Protein AF-W4L3X6-F1 (afdb_monomer_lite)

Organism: Entotheonella factor (NCBI:txid1429438)

pLDDT: mean 84.32, std 13.74, range [51.72, 97.5]

Foldseek 3Di:
DDPVVVVVVVVVVVVVVVVVVVVVVVVPDPPDDPPDDVPRAAEAEADDADDPVVCVVVVVDDPPFDWDWDDDDPWIDTHTPVRQVRRQWYWHATPNRIDIDGD

Sequence (103 aa):
MNPQRLWGASVLTLLTILLLSLTATVMAQPIGYQAVPRDAFPVFDDPDMLTAEVAEREGVIYPRDVVIGVRHGQAAKAYPITIMGVHELGNDTLGGIPIAVSW

Structure (mmCIF, N/CA/C/O backbone):
data_AF-W4L3X6-F1
#
_entry.id   AF-W4L3X6-F1
#
loop_
_atom_site.group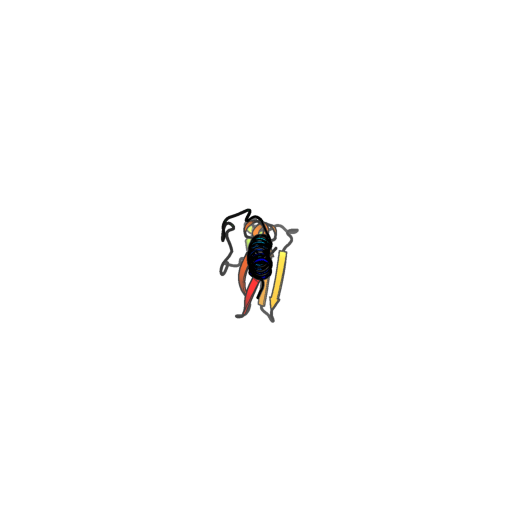_PDB
_atom_site.id
_atom_site.type_symbol
_atom_site.label_atom_id
_atom_site.label_alt_id
_atom_site.label_comp_id
_atom_site.label_asym_id
_atom_site.label_entity_id
_atom_site.label_seq_id
_atom_site.pdbx_PDB_ins_code
_atom_site.Cartn_x
_atom_site.Cartn_y
_atom_site.Cartn_z
_atom_site.occupancy
_atom_site.B_iso_or_equiv
_atom_site.auth_seq_id
_atom_site.auth_comp_id
_atom_site.auth_asym_id
_atom_site.auth_atom_id
_atom_site.pdbx_PDB_model_num
ATOM 1 N N . MET A 1 1 ? -29.509 24.378 -68.464 1.00 51.72 1 MET A N 1
ATOM 2 C CA . MET A 1 1 ? -28.934 23.893 -67.187 1.00 51.72 1 MET A CA 1
ATOM 3 C C . MET A 1 1 ? -27.435 23.697 -67.415 1.00 51.72 1 MET A C 1
ATOM 5 O O . MET A 1 1 ? -27.099 22.944 -68.313 1.00 51.72 1 MET A O 1
ATOM 9 N N . ASN A 1 2 ? -26.550 24.462 -66.760 1.00 54.19 2 ASN A N 1
ATOM 10 C CA . ASN A 1 2 ? -25.119 24.510 -67.118 1.00 54.19 2 ASN A CA 1
ATOM 11 C C . ASN A 1 2 ? -24.328 23.357 -66.450 1.00 54.19 2 ASN A C 1
ATOM 13 O O . ASN A 1 2 ? -24.185 23.386 -65.224 1.00 54.19 2 ASN A O 1
ATOM 17 N N . PRO A 1 3 ? -23.796 22.377 -67.208 1.00 56.69 3 PRO A N 1
ATOM 18 C CA . PRO A 1 3 ? -23.068 21.228 -66.658 1.00 56.69 3 PRO A CA 1
ATOM 19 C C . PRO A 1 3 ? -21.753 21.612 -65.956 1.00 56.69 3 PRO A C 1
ATOM 21 O O . PRO A 1 3 ? -21.307 20.889 -65.070 1.00 56.69 3 PRO A O 1
ATOM 24 N N . GLN A 1 4 ? -21.181 22.783 -66.259 1.00 57.69 4 GLN A N 1
ATOM 25 C CA . GLN A 1 4 ? -19.953 23.292 -65.628 1.00 57.69 4 GLN A CA 1
ATOM 26 C C . GLN A 1 4 ? -20.144 23.641 -64.135 1.00 57.69 4 GLN A C 1
ATOM 28 O O . GLN A 1 4 ? -19.193 23.591 -63.360 1.00 57.69 4 GLN A O 1
ATOM 33 N N . ARG A 1 5 ? -21.379 23.945 -63.690 1.00 54.16 5 ARG A N 1
ATOM 34 C CA . ARG A 1 5 ? -21.679 24.251 -62.271 1.00 54.16 5 ARG A CA 1
ATOM 35 C C . ARG A 1 5 ? -21.669 23.020 -61.362 1.00 54.16 5 ARG A C 1
ATOM 37 O O . ARG A 1 5 ? -21.423 23.164 -60.170 1.00 54.16 5 ARG A O 1
ATOM 44 N N . LEU A 1 6 ? -21.954 21.833 -61.901 1.00 54.38 6 LEU A N 1
ATOM 45 C CA . LEU A 1 6 ? -22.044 20.595 -61.116 1.00 54.38 6 LEU A CA 1
ATOM 46 C C . LEU A 1 6 ? -20.657 20.029 -60.781 1.00 54.38 6 LEU A C 1
ATOM 48 O O . LEU A 1 6 ? -20.456 19.524 -59.683 1.00 54.38 6 LEU A O 1
ATOM 52 N N . TRP A 1 7 ? -19.680 20.208 -61.675 1.00 56.84 7 TRP A N 1
ATOM 53 C CA . TRP A 1 7 ? -18.299 19.758 -61.467 1.00 56.84 7 TRP A CA 1
ATOM 54 C C . TRP A 1 7 ? -17.609 20.498 -60.317 1.00 56.84 7 TRP A C 1
ATOM 56 O O . TRP A 1 7 ? -16.973 19.868 -59.476 1.00 56.84 7 TRP A O 1
ATOM 66 N N . GLY A 1 8 ? -17.797 21.819 -60.222 1.00 65.56 8 GLY A N 1
ATOM 67 C CA . GLY A 1 8 ? -17.247 22.611 -59.117 1.00 65.56 8 GLY A CA 1
ATOM 68 C C . GLY A 1 8 ? -17.814 22.207 -57.753 1.00 65.56 8 GLY A C 1
ATOM 69 O O . GLY A 1 8 ? -17.064 22.117 -56.787 1.00 65.56 8 GLY A O 1
ATOM 70 N N . ALA A 1 9 ? -19.114 21.900 -57.682 1.00 67.75 9 ALA A N 1
ATOM 71 C CA . ALA A 1 9 ? -19.762 21.468 -56.444 1.00 67.75 9 ALA A CA 1
ATOM 72 C C . ALA A 1 9 ? -19.273 20.082 -55.987 1.00 67.75 9 ALA A C 1
ATOM 74 O O . ALA A 1 9 ? -18.934 19.915 -54.819 1.00 67.75 9 ALA A O 1
ATOM 75 N N . SER A 1 10 ? -19.164 19.112 -56.902 1.00 69.88 10 SER A N 1
ATOM 76 C CA . SER A 1 10 ? -18.690 17.759 -56.578 1.00 69.88 10 SER A CA 1
ATOM 77 C C . SER A 1 10 ? -17.223 17.723 -56.140 1.00 69.88 10 SER A C 1
ATOM 79 O O . SER A 1 10 ? -16.887 16.998 -55.204 1.00 69.88 10 SER A O 1
ATOM 81 N N . VAL A 1 11 ? -16.357 18.531 -56.763 1.00 75.06 11 VAL A N 1
ATOM 82 C CA . VAL A 1 11 ? -14.946 18.657 -56.357 1.00 75.06 11 VAL A CA 1
ATOM 83 C C . VAL A 1 11 ? -14.833 19.296 -54.973 1.00 75.06 11 VAL A C 1
ATOM 85 O O . VAL A 1 11 ? -14.063 18.812 -54.146 1.00 75.06 11 VAL A O 1
ATOM 88 N N . LEU A 1 12 ? -15.635 20.327 -54.685 1.00 75.00 12 LEU A N 1
ATOM 89 C CA . LEU A 1 12 ? -15.634 20.981 -53.376 1.00 75.00 12 LEU A CA 1
ATOM 90 C C . LEU A 1 12 ? -16.083 20.018 -52.270 1.00 75.00 12 LEU A C 1
ATOM 92 O O . LEU A 1 12 ? -15.423 19.929 -51.241 1.00 75.00 12 LEU A O 1
ATOM 96 N N . THR A 1 13 ? -17.151 19.245 -52.499 1.00 76.69 13 THR A N 1
ATOM 97 C CA . THR A 1 13 ? -17.645 18.256 -51.528 1.00 76.69 13 THR A CA 1
ATOM 98 C C . THR A 1 13 ? -16.623 17.151 -51.259 1.00 76.69 13 THR A C 1
ATOM 100 O O . THR A 1 13 ? -16.393 16.813 -50.100 1.00 76.69 13 THR A O 1
ATOM 103 N N . LEU A 1 14 ? -15.965 16.619 -52.295 1.00 79.69 14 LEU A N 1
ATOM 104 C CA . LEU A 1 14 ? -14.893 15.627 -52.135 1.00 79.69 14 LEU A CA 1
ATOM 105 C C . LEU A 1 14 ? -13.702 16.193 -51.357 1.00 79.69 14 LEU A C 1
ATOM 107 O O . LEU A 1 14 ? -13.175 15.517 -50.477 1.00 79.69 14 LEU A O 1
ATOM 111 N N . LEU A 1 15 ? -13.315 17.441 -51.631 1.00 80.12 15 LEU A N 1
ATOM 112 C CA . LEU A 1 15 ? -12.234 18.113 -50.914 1.00 80.12 15 LEU A CA 1
ATOM 113 C C . LEU A 1 15 ? -12.602 18.340 -49.441 1.00 80.12 15 LEU A C 1
ATOM 115 O O . LEU A 1 15 ? -11.774 18.115 -48.565 1.00 80.12 15 LEU A O 1
ATOM 119 N N . THR A 1 16 ? -13.846 18.731 -49.150 1.00 77.50 16 THR A N 1
ATOM 120 C CA . THR A 1 16 ? -14.332 18.902 -47.774 1.00 77.50 16 THR A CA 1
ATOM 121 C C . THR A 1 16 ? -14.380 17.574 -47.021 1.00 77.50 16 THR A C 1
ATOM 123 O O . THR A 1 16 ? -13.937 17.525 -45.878 1.00 77.50 16 THR A O 1
ATOM 126 N N . ILE A 1 17 ? -14.849 16.489 -47.647 1.00 79.00 17 ILE A N 1
ATOM 127 C CA . ILE A 1 17 ? -14.828 15.146 -47.043 1.00 79.00 17 ILE A CA 1
ATOM 128 C C . ILE A 1 17 ? -13.383 14.706 -46.780 1.00 79.00 17 ILE A C 1
ATOM 130 O O . ILE A 1 17 ? -13.085 14.224 -45.688 1.00 79.00 17 ILE A O 1
ATOM 134 N N . LEU A 1 18 ? -12.471 14.935 -47.730 1.00 77.81 18 LEU A N 1
ATOM 135 C CA . LEU A 1 18 ? -11.054 14.616 -47.573 1.00 77.81 18 LEU A CA 1
ATOM 136 C C . LEU A 1 18 ? -10.420 15.423 -46.427 1.00 77.81 18 LEU A C 1
ATOM 138 O O . LEU A 1 18 ? -9.789 14.833 -45.554 1.00 77.81 18 LEU A O 1
ATOM 142 N N . LEU A 1 19 ? -10.651 16.739 -46.362 1.00 75.38 19 LEU A N 1
ATOM 143 C CA . LEU A 1 19 ? -10.171 17.578 -45.259 1.00 75.38 19 LEU A CA 1
ATOM 144 C C . LEU A 1 19 ? -10.759 17.152 -43.907 1.00 75.38 19 LEU A C 1
ATOM 146 O O . LEU A 1 19 ? -10.023 17.084 -42.925 1.00 75.38 19 LEU A O 1
ATOM 150 N N . LEU A 1 20 ? -12.055 16.835 -43.840 1.00 73.50 20 LEU A N 1
ATOM 151 C CA . LEU A 1 20 ? -12.700 16.375 -42.605 1.00 73.50 20 LEU A CA 1
ATOM 152 C C . LEU A 1 20 ? -12.133 15.028 -42.146 1.00 73.50 20 LEU A C 1
ATOM 154 O O . LEU A 1 20 ? -11.829 14.868 -40.965 1.00 73.50 20 LEU A O 1
ATOM 158 N N . SER A 1 21 ? -11.933 14.088 -43.074 1.00 69.50 21 SER A N 1
ATOM 159 C CA . SER A 1 21 ? -11.335 12.783 -42.772 1.00 69.50 21 SER A CA 1
ATOM 160 C C . SER A 1 21 ? -9.886 12.905 -42.290 1.00 69.50 21 SER A C 1
ATOM 162 O O . SER A 1 21 ? -9.525 12.288 -41.291 1.00 69.50 21 SER A O 1
ATOM 164 N N . LEU A 1 22 ? -9.088 13.786 -42.903 1.00 66.12 22 LEU A N 1
ATOM 165 C CA . LEU A 1 22 ? -7.717 14.063 -42.475 1.00 66.12 22 LEU A CA 1
ATOM 166 C C . LEU A 1 22 ? -7.673 14.723 -41.086 1.00 66.12 22 LEU A C 1
ATOM 168 O O . LEU A 1 22 ? -6.847 14.360 -40.251 1.00 66.12 22 LEU A O 1
ATOM 172 N N . THR A 1 23 ? -8.597 15.648 -40.810 1.00 63.16 23 THR A N 1
ATOM 173 C CA . THR A 1 23 ? -8.692 16.326 -39.505 1.00 63.16 23 THR A CA 1
ATOM 174 C C . THR A 1 23 ? -9.072 15.341 -38.395 1.00 63.16 23 THR A C 1
ATOM 176 O O . THR A 1 23 ? -8.471 15.360 -37.322 1.00 63.16 23 THR A O 1
ATOM 179 N N . ALA A 1 24 ? -10.013 14.426 -38.655 1.00 60.09 24 ALA A N 1
ATOM 180 C CA . ALA A 1 24 ? -10.411 13.395 -37.697 1.00 60.09 24 ALA A CA 1
ATOM 181 C C . ALA A 1 24 ? -9.256 12.440 -37.342 1.00 60.09 24 ALA A C 1
ATOM 183 O O . ALA A 1 24 ? -9.097 12.087 -36.177 1.00 60.09 24 ALA A O 1
ATOM 184 N N . THR A 1 25 ? -8.406 12.068 -38.304 1.00 59.72 25 THR A N 1
ATOM 185 C CA . THR A 1 25 ? -7.233 11.211 -38.052 1.00 59.72 25 THR A CA 1
ATOM 186 C C . THR A 1 25 ? -6.157 11.900 -37.205 1.00 59.72 25 THR A C 1
ATOM 188 O O . THR A 1 25 ? -5.540 11.253 -36.356 1.00 59.72 25 THR A O 1
ATOM 191 N N . VAL A 1 26 ? -5.945 13.208 -37.392 1.00 61.38 26 VAL A N 1
ATOM 192 C CA . VAL A 1 26 ? -4.995 13.998 -36.584 1.00 61.38 26 VAL A CA 1
ATOM 193 C C . VAL A 1 26 ? -5.511 14.196 -35.153 1.00 61.38 26 VAL A C 1
ATOM 195 O O . VAL A 1 26 ? -4.732 14.120 -34.207 1.00 61.38 26 VAL A O 1
ATOM 198 N N . MET A 1 27 ? -6.822 14.373 -34.970 1.00 63.91 27 MET A N 1
ATOM 199 C CA . MET A 1 27 ? -7.444 14.480 -33.642 1.00 63.91 27 MET A CA 1
ATOM 200 C C . MET A 1 27 ? -7.605 13.128 -32.924 1.00 63.91 27 MET A C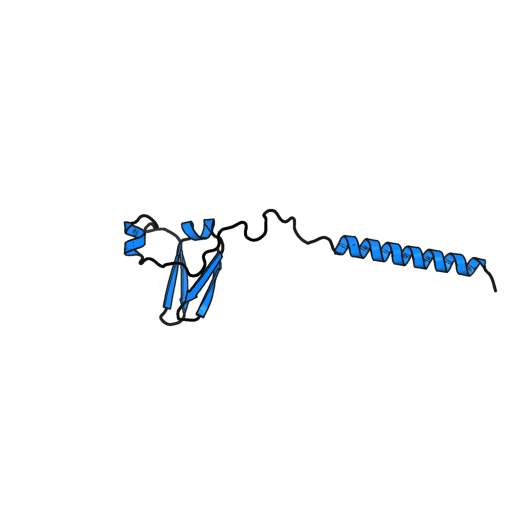 1
ATOM 202 O O . MET A 1 27 ? -7.826 13.105 -31.717 1.00 63.91 27 MET A O 1
ATOM 206 N N . ALA A 1 28 ? -7.490 12.009 -33.646 1.00 64.94 28 ALA A N 1
ATOM 207 C CA . ALA A 1 28 ? -7.552 10.649 -33.104 1.00 64.94 28 ALA A CA 1
ATOM 208 C C . ALA A 1 28 ? -6.178 10.089 -32.695 1.00 64.94 28 ALA A C 1
ATOM 210 O O . ALA A 1 28 ? -6.067 8.900 -32.393 1.00 64.94 28 ALA A O 1
ATOM 211 N N . GLN A 1 29 ? -5.123 10.911 -32.692 1.00 64.56 29 GLN A N 1
ATOM 212 C CA . GLN A 1 29 ? -3.844 10.483 -32.139 1.00 64.56 29 GLN A CA 1
ATOM 213 C C . GLN A 1 29 ? -4.004 10.274 -30.626 1.00 64.56 29 GLN A C 1
ATOM 215 O O . GLN A 1 29 ? -4.491 11.179 -29.943 1.00 64.56 29 GLN A O 1
ATOM 220 N N . PRO A 1 30 ? -3.628 9.102 -30.083 1.00 65.88 30 PRO A N 1
ATOM 221 C CA . PRO A 1 30 ? -3.681 8.885 -28.648 1.00 65.88 30 PRO A CA 1
ATOM 222 C C . PRO A 1 30 ? -2.839 9.955 -27.949 1.00 65.88 30 PRO A C 1
ATOM 224 O O . PRO A 1 30 ? -1.683 10.201 -28.298 1.00 65.88 30 PRO A O 1
ATOM 227 N N . ILE A 1 31 ? -3.450 10.630 -26.978 1.00 65.19 31 ILE A N 1
ATOM 228 C CA . ILE A 1 31 ? -2.768 11.609 -26.137 1.00 65.19 31 ILE A CA 1
ATOM 229 C C . ILE A 1 31 ? -1.809 10.816 -25.241 1.00 65.19 31 ILE A C 1
ATOM 231 O O . ILE A 1 31 ? -2.233 10.215 -24.259 1.00 65.19 31 ILE A O 1
ATOM 235 N N . GLY A 1 32 ? -0.527 10.789 -25.610 1.00 66.06 32 GLY A N 1
ATOM 236 C CA . GLY A 1 32 ? 0.543 10.166 -24.830 1.00 66.06 32 GLY A CA 1
ATOM 237 C C . GLY A 1 32 ? 1.294 9.065 -25.580 1.00 66.06 32 GLY A C 1
ATOM 238 O O . GLY A 1 32 ? 0.709 8.200 -26.226 1.00 66.06 32 GLY A O 1
ATOM 239 N N . TYR A 1 33 ? 2.621 9.090 -25.465 1.00 71.94 33 TYR A N 1
ATOM 240 C CA . TYR A 1 33 ? 3.472 7.955 -25.806 1.00 71.94 33 TYR A CA 1
ATOM 241 C C . TYR A 1 33 ? 3.400 6.942 -24.660 1.00 71.94 33 TYR A C 1
ATOM 243 O O . TYR A 1 33 ? 3.687 7.289 -23.513 1.00 71.94 33 TYR A O 1
ATOM 251 N N . GLN A 1 34 ? 3.013 5.700 -24.950 1.00 72.06 34 GLN A N 1
ATOM 252 C CA . GLN A 1 34 ? 3.029 4.639 -23.950 1.00 72.06 34 GLN A CA 1
ATOM 253 C C . GLN A 1 34 ? 4.486 4.222 -23.691 1.00 72.06 34 GLN A C 1
ATOM 255 O O . GLN A 1 34 ? 5.067 3.452 -24.451 1.00 72.06 34 GLN A O 1
ATOM 260 N N . ALA A 1 35 ? 5.080 4.769 -22.627 1.00 79.00 35 ALA A N 1
ATOM 261 C CA . ALA A 1 35 ? 6.482 4.535 -22.282 1.00 79.00 35 ALA A CA 1
ATOM 262 C C . ALA A 1 35 ? 6.760 3.093 -21.822 1.00 79.00 35 ALA A C 1
ATOM 264 O O . ALA A 1 35 ? 7.857 2.584 -22.042 1.00 79.00 35 ALA A O 1
ATOM 265 N N . VAL A 1 36 ? 5.768 2.436 -21.215 1.00 81.56 36 VAL A N 1
ATOM 266 C CA . VAL A 1 36 ? 5.861 1.073 -20.675 1.00 81.56 36 VAL A CA 1
ATOM 267 C C . VAL A 1 36 ? 4.618 0.248 -21.041 1.00 81.56 36 VAL A C 1
ATOM 269 O O . VAL A 1 36 ? 3.536 0.818 -21.207 1.00 81.56 36 VAL A O 1
ATOM 272 N N . PRO A 1 37 ? 4.725 -1.087 -21.198 1.00 85.19 37 PRO A N 1
ATOM 273 C CA . PRO A 1 37 ? 3.564 -1.960 -21.364 1.00 85.19 37 PRO A CA 1
ATOM 274 C C . PRO A 1 37 ? 2.520 -1.762 -20.258 1.00 85.19 37 PRO A C 1
ATOM 276 O O . PRO A 1 37 ? 2.831 -1.306 -19.159 1.00 85.19 37 PRO A O 1
ATOM 279 N N . ARG A 1 38 ? 1.269 -2.128 -20.544 1.00 77.88 38 ARG A N 1
ATOM 280 C CA . ARG A 1 38 ? 0.251 -2.242 -19.494 1.00 77.88 38 ARG A CA 1
ATOM 281 C C . ARG A 1 38 ? 0.742 -3.263 -18.456 1.00 77.88 38 ARG A C 1
ATOM 283 O O . ARG A 1 38 ? 1.311 -4.276 -18.852 1.00 77.88 38 ARG A O 1
ATOM 290 N N . ASP A 1 39 ? 0.534 -2.970 -17.174 1.00 79.75 39 ASP A N 1
ATOM 291 C CA . ASP A 1 39 ? 0.912 -3.825 -16.036 1.00 79.75 39 ASP A CA 1
ATOM 292 C C . ASP A 1 39 ? 2.427 -4.091 -15.923 1.00 79.75 39 ASP A C 1
ATOM 294 O O . ASP A 1 39 ? 2.864 -5.127 -15.429 1.00 79.75 39 ASP A O 1
ATOM 298 N N . ALA A 1 40 ? 3.252 -3.148 -16.395 1.00 82.38 40 ALA A N 1
ATOM 299 C CA . ALA A 1 40 ? 4.710 -3.255 -16.323 1.00 82.38 40 ALA A CA 1
ATOM 300 C C . ALA A 1 40 ? 5.289 -3.075 -14.906 1.00 82.38 40 ALA A C 1
ATOM 302 O O . ALA A 1 40 ? 6.445 -3.433 -14.685 1.00 82.38 40 ALA A O 1
ATOM 303 N N . PHE A 1 41 ? 4.511 -2.537 -13.963 1.00 81.06 41 PHE A N 1
ATOM 304 C CA . PHE A 1 41 ? 4.908 -2.386 -12.565 1.00 81.06 41 PHE A CA 1
ATOM 305 C C . PHE A 1 41 ? 4.170 -3.409 -11.698 1.00 81.06 41 PHE A C 1
ATOM 307 O O . PHE A 1 41 ? 2.967 -3.607 -11.889 1.00 81.06 41 PHE A O 1
ATOM 314 N N . PRO A 1 42 ? 4.865 -4.077 -10.763 1.00 85.00 42 PRO A N 1
ATOM 315 C CA . PRO A 1 42 ? 4.224 -5.007 -9.850 1.00 85.00 42 PRO A CA 1
ATOM 316 C C . PRO A 1 42 ? 3.305 -4.236 -8.902 1.00 85.00 42 PRO A C 1
ATOM 318 O O . PRO A 1 42 ? 3.759 -3.393 -8.144 1.00 85.00 42 PRO A O 1
ATOM 321 N N . VAL A 1 43 ? 2.014 -4.540 -8.937 1.00 87.81 43 VAL A N 1
ATOM 322 C CA . VAL A 1 43 ? 1.013 -3.973 -8.025 1.00 87.81 43 VAL A CA 1
ATOM 323 C C . VAL A 1 43 ? 0.880 -4.896 -6.815 1.00 87.81 43 VAL A C 1
ATOM 325 O O . VAL A 1 43 ? 0.921 -6.119 -6.968 1.00 87.81 43 VAL A O 1
ATOM 328 N N . PHE A 1 44 ? 0.699 -4.337 -5.617 1.00 87.88 44 PHE A N 1
ATOM 329 C CA . PHE A 1 44 ? 0.287 -5.143 -4.464 1.00 87.88 44 PHE A CA 1
ATOM 330 C C . PHE A 1 44 ? -1.206 -5.442 -4.532 1.00 87.88 44 PHE A C 1
ATOM 332 O O . PHE A 1 44 ? -2.004 -4.534 -4.760 1.00 87.88 44 PHE A O 1
ATOM 339 N N . ASP A 1 45 ? -1.581 -6.691 -4.284 1.00 92.38 45 ASP A N 1
ATOM 340 C CA . ASP A 1 45 ? -2.976 -7.105 -4.166 1.00 92.38 45 ASP A CA 1
ATOM 341 C C . ASP A 1 45 ? -3.150 -7.858 -2.846 1.00 92.38 45 ASP A C 1
ATOM 343 O O . ASP A 1 45 ? -2.502 -8.884 -2.643 1.00 92.38 45 ASP A O 1
ATOM 347 N N . ASP A 1 46 ? -3.950 -7.288 -1.941 1.00 92.62 46 ASP A N 1
ATOM 348 C CA . ASP A 1 46 ? -4.193 -7.762 -0.569 1.00 92.62 46 ASP A CA 1
ATOM 349 C C . ASP A 1 46 ? -2.897 -8.115 0.198 1.00 92.62 46 ASP A C 1
ATOM 351 O O . ASP A 1 46 ? -2.641 -9.281 0.511 1.00 92.62 46 ASP A O 1
ATOM 355 N N . PRO A 1 47 ? -2.015 -7.126 0.459 1.00 90.69 47 PRO A N 1
ATOM 356 C CA . PRO A 1 47 ? -0.707 -7.390 1.045 1.00 90.69 47 PRO A CA 1
ATOM 357 C C . PRO A 1 47 ? -0.792 -7.849 2.507 1.00 90.69 47 PRO A C 1
ATOM 359 O O . PRO A 1 47 ? -1.517 -7.277 3.328 1.00 90.69 47 PRO A O 1
ATOM 362 N N . ASP A 1 48 ? 0.062 -8.811 2.863 1.00 90.75 48 ASP A N 1
ATOM 363 C CA . ASP A 1 48 ? 0.287 -9.201 4.254 1.00 90.75 48 ASP A CA 1
ATOM 364 C C . ASP A 1 48 ? 0.940 -8.053 5.035 1.00 90.75 48 ASP A C 1
ATOM 366 O O . ASP A 1 48 ? 2.050 -7.602 4.739 1.00 90.75 48 ASP A O 1
ATOM 370 N N . MET A 1 49 ? 0.250 -7.583 6.074 1.00 93.31 49 MET A N 1
ATOM 371 C CA . MET A 1 49 ? 0.708 -6.450 6.874 1.00 93.31 49 MET A CA 1
ATOM 372 C C . MET A 1 49 ? 1.540 -6.909 8.072 1.00 93.31 49 MET A C 1
ATOM 374 O O . MET A 1 49 ? 1.091 -7.709 8.895 1.00 93.31 49 MET A O 1
ATOM 378 N N . LEU A 1 50 ? 2.726 -6.320 8.224 1.00 95.62 50 LEU A N 1
ATOM 379 C CA . LEU A 1 50 ? 3.547 -6.446 9.428 1.00 95.62 50 LEU A CA 1
ATOM 380 C C . LEU A 1 50 ? 3.159 -5.385 10.466 1.00 95.62 50 LEU A C 1
ATOM 382 O O . LEU A 1 50 ? 2.716 -4.287 10.121 1.00 95.62 50 LEU A O 1
ATOM 386 N N . THR A 1 51 ? 3.377 -5.681 11.752 1.00 95.94 51 THR A N 1
ATOM 387 C CA . THR A 1 51 ? 3.371 -4.618 12.770 1.00 95.94 51 THR A CA 1
ATOM 388 C C . THR A 1 51 ? 4.616 -3.750 12.616 1.00 95.94 51 THR A C 1
ATOM 390 O O . THR A 1 51 ? 5.635 -4.200 12.086 1.00 95.94 51 THR A O 1
ATOM 393 N N . ALA A 1 52 ? 4.557 -2.514 13.117 1.00 93.69 52 ALA A N 1
ATOM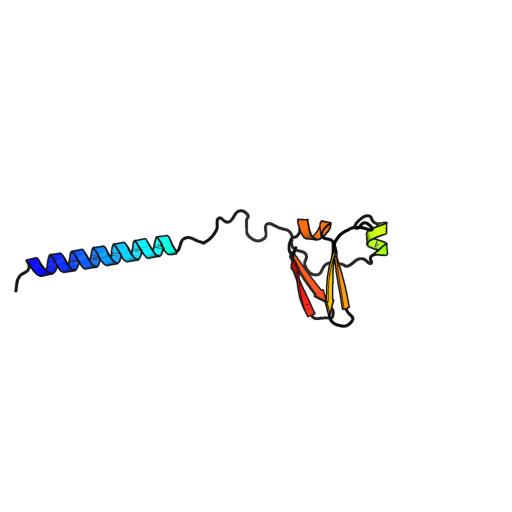 394 C CA . ALA A 1 52 ? 5.695 -1.603 13.068 1.00 93.69 52 ALA A CA 1
ATOM 395 C C . ALA A 1 52 ? 6.93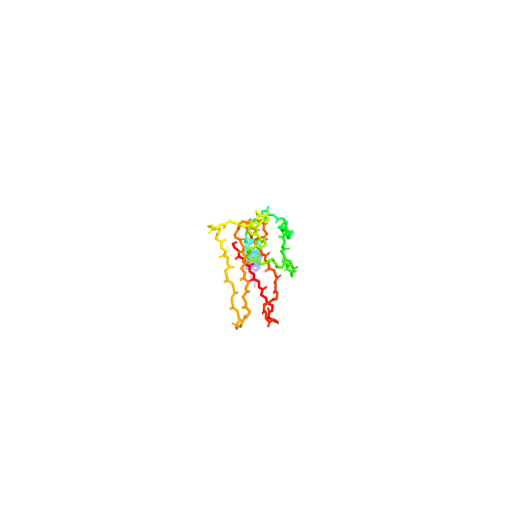5 -2.194 13.763 1.00 93.69 52 ALA A C 1
ATOM 397 O O . ALA A 1 52 ? 8.028 -2.106 13.210 1.00 93.69 52 ALA A O 1
ATOM 398 N N . GLU A 1 53 ? 6.778 -2.870 14.913 1.00 95.88 53 GLU A N 1
ATOM 399 C CA . GLU A 1 53 ? 7.924 -3.476 15.606 1.00 95.88 53 GLU A CA 1
ATOM 400 C C . GLU A 1 53 ? 8.566 -4.615 14.808 1.00 95.88 53 GLU A C 1
ATOM 402 O O . GLU A 1 53 ? 9.787 -4.773 14.823 1.00 95.88 53 GLU A O 1
ATOM 407 N N . VAL A 1 54 ? 7.757 -5.437 14.128 1.00 97.44 54 VAL A N 1
ATOM 408 C CA . VAL A 1 54 ? 8.276 -6.530 13.294 1.00 97.44 54 VAL A CA 1
ATOM 409 C C . VAL A 1 54 ? 9.004 -5.956 12.084 1.00 97.44 54 VAL A C 1
ATOM 411 O O . VAL A 1 54 ? 10.143 -6.342 11.831 1.00 97.44 54 VAL A O 1
ATOM 414 N N . ALA A 1 55 ? 8.384 -4.997 11.394 1.00 95.44 55 ALA A N 1
ATOM 415 C CA . ALA A 1 55 ? 8.961 -4.359 10.218 1.00 95.44 55 ALA A CA 1
ATOM 416 C C . ALA A 1 55 ? 10.283 -3.636 10.538 1.00 95.44 55 ALA A C 1
ATOM 418 O O . ALA A 1 55 ? 11.231 -3.726 9.759 1.00 95.44 55 ALA A O 1
ATOM 419 N N . GLU A 1 56 ? 10.382 -2.964 11.690 1.00 95.56 56 GLU A N 1
ATOM 420 C CA . GLU A 1 56 ? 11.624 -2.318 12.133 1.00 95.56 56 GLU A CA 1
ATOM 421 C C . G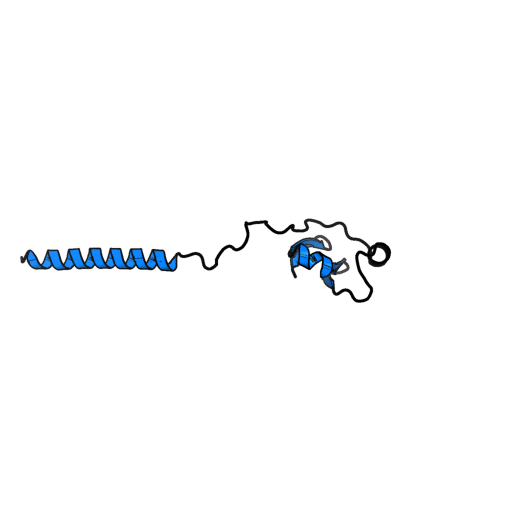LU A 1 56 ? 12.705 -3.353 12.478 1.00 95.56 56 GLU A C 1
ATOM 423 O O . GLU A 1 56 ? 13.849 -3.237 12.035 1.00 95.56 56 GLU A O 1
ATOM 428 N N . ARG A 1 57 ? 12.350 -4.413 13.217 1.00 97.19 57 ARG A N 1
ATOM 429 C CA . ARG A 1 57 ? 13.289 -5.486 13.584 1.00 97.19 57 ARG A CA 1
ATOM 430 C C . ARG A 1 57 ? 13.850 -6.216 12.364 1.00 97.19 57 ARG A C 1
ATOM 432 O O . ARG A 1 57 ? 15.012 -6.617 12.381 1.00 97.19 57 ARG A O 1
ATOM 439 N N . GLU A 1 58 ? 13.030 -6.415 11.338 1.00 95.56 58 GLU A N 1
ATOM 440 C CA . GLU A 1 58 ? 13.421 -7.070 10.085 1.00 95.56 58 GLU A CA 1
ATOM 441 C C . GLU A 1 58 ? 14.131 -6.119 9.110 1.00 95.56 58 GLU A C 1
ATOM 443 O O . GLU A 1 58 ? 14.612 -6.557 8.067 1.00 95.56 58 GLU A O 1
ATOM 448 N N . GLY A 1 59 ? 14.253 -4.831 9.454 1.00 94.25 59 GLY A N 1
ATOM 449 C CA . GLY A 1 59 ? 14.918 -3.831 8.619 1.00 94.25 59 GLY A CA 1
ATOM 450 C C . GLY A 1 59 ? 14.138 -3.476 7.353 1.00 94.25 59 GLY A C 1
ATOM 451 O O . GLY A 1 59 ? 14.735 -3.010 6.386 1.00 94.25 59 GLY A O 1
ATOM 452 N N . VAL A 1 60 ? 12.822 -3.710 7.351 1.00 91.62 60 VAL A N 1
ATOM 453 C CA . VAL A 1 60 ? 11.902 -3.335 6.266 1.00 91.62 60 VAL A CA 1
ATOM 454 C C . VAL A 1 60 ? 11.582 -1.840 6.322 1.00 91.62 60 VAL A C 1
ATOM 456 O O . VAL A 1 60 ? 11.402 -1.208 5.283 1.00 91.62 60 VAL A O 1
ATOM 459 N N . ILE A 1 61 ? 11.526 -1.281 7.535 1.00 94.38 61 ILE A N 1
ATOM 460 C CA . ILE A 1 61 ? 11.349 0.152 7.788 1.00 94.38 61 ILE A CA 1
ATOM 461 C C . ILE A 1 61 ? 12.379 0.669 8.795 1.00 94.38 61 ILE A C 1
ATOM 463 O O . ILE A 1 61 ? 12.905 -0.090 9.612 1.00 94.38 61 ILE A O 1
ATOM 467 N N . TYR A 1 62 ? 12.601 1.981 8.787 1.00 94.44 62 TYR A N 1
ATOM 468 C CA . TYR A 1 62 ? 13.464 2.690 9.733 1.00 94.44 62 TYR A CA 1
ATOM 469 C C . TYR A 1 62 ? 12.708 3.802 10.483 1.00 94.44 62 TYR A C 1
ATOM 471 O O . TYR A 1 62 ? 11.707 4.313 9.977 1.00 94.44 62 TYR A O 1
ATOM 479 N N . PRO A 1 63 ? 13.204 4.279 11.647 1.00 91.88 63 PRO A N 1
ATOM 480 C CA . PRO A 1 63 ? 12.511 5.271 12.485 1.00 91.88 63 PRO A CA 1
ATOM 481 C C . PRO A 1 63 ? 12.109 6.598 11.818 1.00 91.88 63 PRO A C 1
ATOM 483 O O . PRO A 1 63 ? 11.365 7.379 12.408 1.00 91.88 63 PRO A O 1
ATOM 486 N N . ARG A 1 64 ? 12.647 6.915 10.635 1.00 92.94 64 ARG A N 1
ATOM 487 C CA . ARG A 1 64 ? 12.363 8.154 9.890 1.00 92.94 64 ARG A CA 1
ATOM 488 C C . ARG A 1 64 ? 11.765 7.902 8.509 1.00 92.94 64 ARG A C 1
ATOM 490 O O . ARG A 1 64 ? 11.689 8.843 7.718 1.00 92.94 64 ARG A O 1
ATOM 497 N N . ASP A 1 65 ? 11.366 6.669 8.217 1.00 94.44 65 ASP A N 1
ATOM 498 C CA . ASP A 1 65 ? 10.725 6.366 6.947 1.00 94.44 65 ASP A CA 1
ATOM 499 C C . ASP A 1 65 ? 9.383 7.081 6.843 1.00 94.44 65 ASP A C 1
ATOM 501 O O . ASP A 1 65 ? 8.588 7.144 7.784 1.00 94.44 65 ASP A O 1
ATOM 505 N N . VAL A 1 66 ? 9.143 7.645 5.664 1.00 95.75 66 VAL A N 1
ATOM 506 C CA . VAL A 1 66 ? 7.858 8.248 5.336 1.00 95.75 66 VAL A CA 1
ATOM 507 C C . VAL A 1 66 ? 6.898 7.128 4.960 1.00 95.75 66 VAL A C 1
ATOM 509 O O . VAL A 1 66 ? 7.257 6.187 4.248 1.00 95.75 66 VAL A O 1
ATOM 512 N N . VAL A 1 67 ? 5.660 7.248 5.426 1.00 96.31 67 VAL A N 1
ATOM 513 C CA . VAL A 1 67 ? 4.585 6.304 5.130 1.00 96.31 67 VAL A CA 1
ATOM 514 C C . VAL A 1 67 ? 3.347 7.059 4.662 1.00 96.31 67 VAL A C 1
ATOM 516 O O . VAL A 1 67 ? 3.070 8.169 5.125 1.00 96.31 67 VAL A O 1
ATOM 519 N N . ILE A 1 68 ? 2.559 6.430 3.796 1.00 97.25 68 ILE A N 1
ATOM 520 C CA . ILE A 1 68 ? 1.169 6.821 3.563 1.00 97.25 68 ILE A CA 1
ATOM 521 C C . ILE A 1 68 ? 0.340 6.156 4.659 1.00 97.25 68 ILE A C 1
ATOM 523 O O . ILE A 1 68 ? 0.249 4.933 4.719 1.00 97.25 68 ILE A O 1
ATOM 527 N N . GLY A 1 69 ? -0.244 6.944 5.558 1.00 96.81 69 GLY A N 1
ATOM 528 C CA . GLY A 1 69 ? -1.162 6.437 6.577 1.00 96.81 69 GLY A CA 1
ATOM 529 C C . GLY A 1 69 ? -2.603 6.493 6.085 1.00 96.81 69 GLY A C 1
ATOM 530 O O . GLY A 1 69 ? -3.071 7.561 5.688 1.00 96.81 69 GLY A O 1
ATOM 531 N N . VAL A 1 70 ? -3.331 5.378 6.159 1.00 97.50 70 VAL A N 1
ATOM 532 C CA . VAL A 1 70 ? -4.759 5.330 5.810 1.00 97.50 70 VAL A CA 1
ATOM 533 C C . VAL A 1 70 ? -5.555 4.841 7.012 1.00 97.50 70 VAL A C 1
ATOM 535 O O . VAL A 1 70 ? -5.247 3.800 7.592 1.00 97.50 70 VAL A O 1
ATOM 538 N N . ARG A 1 71 ? -6.593 5.595 7.392 1.00 97.25 71 ARG A N 1
ATOM 539 C CA . ARG A 1 71 ? -7.491 5.254 8.500 1.00 97.25 71 ARG A CA 1
ATOM 540 C C . ARG A 1 71 ? -8.944 5.324 8.059 1.00 97.25 71 ARG A C 1
ATOM 542 O O . ARG A 1 71 ? -9.392 6.352 7.555 1.00 97.25 71 ARG A O 1
ATOM 549 N N . HIS A 1 72 ? -9.693 4.269 8.356 1.00 96.44 72 HIS A N 1
ATOM 550 C CA . HIS A 1 72 ? -11.141 4.232 8.215 1.00 96.44 72 HIS A CA 1
ATOM 551 C C . HIS A 1 72 ? -11.770 3.622 9.474 1.00 96.44 72 HIS A C 1
ATOM 553 O O . HIS A 1 72 ? -11.548 2.459 9.807 1.00 96.44 72 HIS A O 1
ATOM 559 N N . GLY A 1 73 ? -12.540 4.422 10.217 1.00 95.19 73 GLY A N 1
ATOM 560 C CA . GLY A 1 73 ? -13.086 4.002 11.508 1.00 95.19 73 GLY A CA 1
ATOM 561 C C . GLY A 1 73 ? -11.982 3.636 12.511 1.00 95.19 73 GLY A C 1
ATOM 562 O O . GLY A 1 73 ? -11.136 4.474 12.837 1.00 95.19 73 GLY A O 1
ATOM 563 N N . GLN A 1 74 ? -12.023 2.397 13.009 1.00 96.56 74 GLN A N 1
ATOM 564 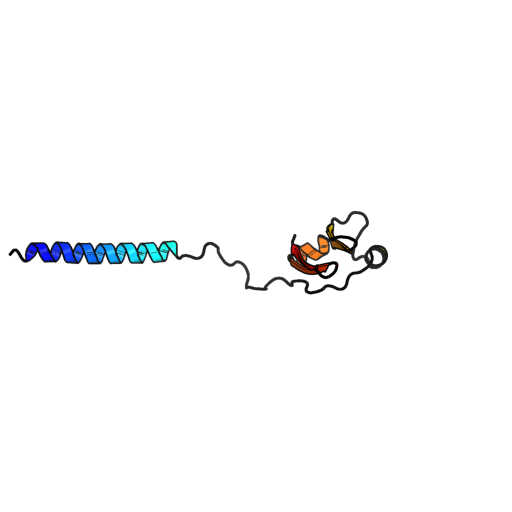C CA . GLN A 1 74 ? -11.016 1.822 13.915 1.00 96.56 74 GLN A CA 1
ATOM 565 C C . GLN A 1 74 ? -9.872 1.108 13.175 1.00 96.56 74 GLN A C 1
ATOM 567 O O . GLN A 1 74 ? -8.885 0.738 13.800 1.00 96.56 74 GLN A O 1
ATOM 572 N N . ALA A 1 75 ? -9.990 0.911 11.859 1.00 97.19 75 ALA A N 1
ATOM 573 C CA . ALA A 1 75 ? -8.958 0.268 11.061 1.00 97.19 75 ALA A CA 1
ATOM 574 C C . ALA A 1 75 ? -7.946 1.311 10.570 1.00 97.19 75 ALA A C 1
ATOM 576 O O . ALA A 1 75 ? -8.327 2.360 10.038 1.00 97.19 75 ALA A O 1
ATOM 577 N N . ALA A 1 76 ? -6.659 1.016 10.735 1.00 97.31 76 ALA A N 1
ATOM 578 C CA . ALA A 1 76 ? -5.564 1.828 10.224 1.00 97.31 76 ALA A CA 1
ATOM 579 C C . ALA A 1 76 ? -4.447 0.931 9.680 1.00 97.31 76 ALA A C 1
ATOM 581 O O . ALA A 1 76 ? -4.137 -0.098 10.279 1.00 97.31 76 ALA A O 1
ATOM 582 N N . LYS A 1 77 ? -3.851 1.339 8.561 1.00 97.38 77 LYS A N 1
ATOM 583 C CA . LYS A 1 77 ? -2.683 0.705 7.935 1.00 97.38 77 LYS A CA 1
ATOM 584 C C . LYS A 1 77 ? -1.704 1.793 7.479 1.00 97.38 77 LYS A C 1
ATOM 586 O O . LYS A 1 77 ? -2.114 2.932 7.236 1.00 97.38 77 LYS A O 1
ATOM 591 N N . ALA A 1 78 ? -0.423 1.450 7.388 1.00 96.69 78 ALA A N 1
ATOM 592 C CA . ALA A 1 78 ? 0.636 2.341 6.924 1.00 96.69 78 ALA A CA 1
ATOM 593 C C . ALA A 1 78 ? 1.418 1.675 5.788 1.00 96.69 78 ALA A C 1
ATOM 595 O O . ALA A 1 78 ? 1.786 0.509 5.906 1.00 96.69 78 ALA A O 1
ATOM 596 N N . TYR A 1 79 ? 1.679 2.428 4.719 1.00 96.25 79 TYR A N 1
ATOM 597 C CA . TYR A 1 79 ? 2.347 1.950 3.507 1.00 96.25 79 TYR A CA 1
ATOM 598 C C . TYR A 1 79 ? 3.657 2.726 3.317 1.00 96.25 79 TYR A C 1
ATOM 600 O O . TYR A 1 79 ? 3.609 3.913 2.977 1.00 96.25 79 TYR A O 1
ATOM 608 N N . PRO A 1 80 ? 4.828 2.121 3.587 1.00 95.69 80 PRO A N 1
ATOM 609 C CA . PRO A 1 80 ? 6.115 2.799 3.464 1.00 95.69 80 PRO A CA 1
ATOM 610 C C . PRO A 1 80 ? 6.414 3.249 2.037 1.00 95.69 80 PRO A C 1
ATOM 612 O O . PRO A 1 80 ? 6.257 2.480 1.089 1.00 95.69 80 PRO A O 1
ATOM 615 N N . ILE A 1 81 ? 6.906 4.479 1.884 1.00 94.88 81 ILE A N 1
ATOM 616 C CA . ILE A 1 81 ? 7.260 5.045 0.574 1.00 94.88 81 ILE A CA 1
ATOM 617 C C . ILE A 1 81 ? 8.361 4.249 -0.117 1.00 94.88 81 ILE A C 1
ATOM 619 O O . ILE A 1 81 ? 8.339 4.080 -1.330 1.00 94.88 81 ILE A O 1
ATOM 623 N N . THR A 1 82 ? 9.309 3.727 0.654 1.00 92.00 82 THR A N 1
ATOM 624 C CA . THR A 1 82 ? 10.399 2.878 0.157 1.00 92.00 82 THR A CA 1
ATOM 625 C C . THR A 1 82 ? 9.889 1.620 -0.546 1.00 92.00 82 THR A C 1
ATOM 627 O O . THR A 1 82 ? 10.521 1.144 -1.484 1.00 92.00 82 THR A O 1
ATOM 630 N N . ILE A 1 83 ? 8.725 1.117 -0.132 1.00 91.88 83 ILE A N 1
ATOM 631 C CA . ILE A 1 83 ? 8.063 -0.051 -0.714 1.00 91.88 83 ILE A CA 1
ATOM 632 C C . ILE A 1 83 ? 7.121 0.378 -1.850 1.00 91.88 83 ILE A C 1
ATOM 634 O O . ILE A 1 83 ? 7.169 -0.185 -2.949 1.00 91.88 83 ILE A O 1
ATOM 638 N N . MET A 1 84 ? 6.300 1.406 -1.607 1.00 93.19 84 MET A N 1
ATOM 639 C CA . MET A 1 84 ? 5.342 1.936 -2.583 1.00 93.19 84 MET A CA 1
ATOM 640 C C . MET A 1 84 ? 6.025 2.533 -3.812 1.00 93.19 84 MET A C 1
ATOM 642 O O . MET A 1 84 ? 5.492 2.404 -4.900 1.00 93.19 84 MET A O 1
ATOM 646 N N . GLY A 1 85 ? 7.219 3.111 -3.695 1.00 90.44 85 GLY A N 1
ATOM 647 C CA . GLY A 1 85 ? 7.953 3.657 -4.840 1.00 90.44 85 GLY A CA 1
ATOM 648 C C . GLY A 1 85 ? 8.396 2.609 -5.868 1.00 90.44 85 GLY A C 1
ATOM 649 O O . GLY A 1 85 ? 8.750 2.976 -6.980 1.00 90.44 85 GLY A O 1
ATOM 650 N N . VAL A 1 86 ? 8.382 1.318 -5.514 1.00 87.62 86 VAL A N 1
ATOM 651 C CA . VAL A 1 86 ? 8.657 0.214 -6.452 1.00 87.62 86 VAL A CA 1
ATOM 652 C C . VAL A 1 86 ? 7.372 -0.328 -7.089 1.00 87.62 86 VAL A C 1
ATOM 654 O O . VAL A 1 86 ? 7.414 -0.837 -8.205 1.00 87.62 86 VAL A O 1
ATOM 657 N N . HIS A 1 87 ? 6.244 -0.230 -6.382 1.00 89.94 87 HIS A N 1
ATOM 658 C CA . HIS A 1 87 ? 4.986 -0.873 -6.774 1.00 89.94 87 HIS A CA 1
ATOM 659 C C . HIS A 1 87 ? 3.940 0.112 -7.314 1.00 89.94 87 HIS A C 1
ATOM 661 O O . HIS A 1 87 ? 3.044 -0.286 -8.048 1.00 89.94 87 HIS A O 1
ATOM 667 N N . GLU A 1 88 ? 4.073 1.398 -6.977 1.00 88.62 88 GLU A N 1
ATOM 668 C CA . GLU A 1 88 ? 3.290 2.585 -7.377 1.00 88.62 88 GLU A CA 1
ATOM 669 C C . GLU A 1 88 ? 1.779 2.549 -7.060 1.00 88.62 88 GLU A C 1
ATOM 671 O O . GLU A 1 88 ? 1.135 3.594 -6.912 1.00 88.62 88 GLU A O 1
ATOM 676 N N . LEU A 1 89 ? 1.212 1.356 -6.889 1.00 92.50 89 LEU A N 1
ATOM 677 C CA . LEU A 1 89 ? -0.180 1.087 -6.581 1.00 92.50 89 LEU A CA 1
ATOM 678 C C . LEU A 1 89 ? -0.291 -0.157 -5.686 1.00 92.50 89 LEU A C 1
ATOM 680 O O . LEU A 1 89 ? 0.361 -1.178 -5.913 1.00 92.50 89 LEU A O 1
ATOM 684 N N . GLY A 1 90 ? -1.159 -0.079 -4.682 1.00 94.06 90 GLY A N 1
ATOM 685 C CA . GLY A 1 90 ? -1.566 -1.215 -3.864 1.00 94.06 90 GLY A CA 1
ATOM 686 C C . GLY A 1 90 ? -3.079 -1.252 -3.699 1.00 94.06 90 GLY A C 1
ATOM 687 O O . GLY A 1 90 ? -3.679 -0.263 -3.269 1.00 94.06 90 GLY A O 1
ATOM 688 N N . ASN A 1 91 ? -3.682 -2.387 -4.040 1.00 95.69 91 ASN A N 1
ATOM 689 C CA . ASN A 1 91 ? -5.075 -2.699 -3.753 1.00 95.69 91 ASN A CA 1
ATOM 690 C C . ASN A 1 91 ? -5.139 -3.441 -2.417 1.00 95.69 91 ASN A C 1
ATOM 692 O O . ASN A 1 91 ? -4.450 -4.439 -2.220 1.00 95.69 91 ASN A O 1
ATOM 696 N N . ASP A 1 92 ? -5.948 -2.943 -1.489 1.00 97.00 92 ASP A N 1
ATOM 697 C CA . ASP A 1 92 ? -6.063 -3.507 -0.145 1.00 97.00 92 ASP A CA 1
ATOM 698 C C . ASP A 1 92 ? -7.510 -3.394 0.357 1.00 97.00 92 ASP A C 1
ATOM 700 O O . ASP A 1 92 ? -8.328 -2.639 -0.174 1.00 97.00 92 ASP A O 1
ATOM 704 N N . THR A 1 93 ? -7.840 -4.128 1.411 1.00 96.81 93 THR A N 1
ATOM 705 C CA . THR A 1 93 ? -9.072 -3.981 2.177 1.00 96.81 93 THR A CA 1
ATOM 706 C C . THR A 1 93 ? -8.768 -3.412 3.564 1.00 96.81 93 THR A C 1
ATOM 708 O O . THR A 1 93 ? -8.019 -3.985 4.363 1.00 96.81 93 THR A O 1
ATOM 711 N N . LEU A 1 94 ? -9.412 -2.291 3.902 1.00 96.81 94 LEU A N 1
ATOM 712 C CA . LEU A 1 94 ? -9.306 -1.653 5.213 1.00 96.81 94 LEU A CA 1
ATOM 713 C C . LEU A 1 94 ? -10.665 -1.631 5.913 1.00 96.81 94 LEU A C 1
ATOM 715 O O . LEU A 1 94 ? -11.587 -0.935 5.495 1.00 96.81 94 LEU A O 1
ATOM 719 N N . GLY A 1 95 ? -10.799 -2.398 6.999 1.00 94.69 95 GLY A N 1
ATOM 720 C CA . GLY A 1 95 ? -12.056 -2.470 7.752 1.00 94.69 95 GLY A CA 1
ATOM 721 C C . GLY A 1 95 ? -13.241 -2.971 6.915 1.00 94.69 95 GLY A C 1
ATOM 722 O O . GLY A 1 95 ? -14.364 -2.526 7.126 1.00 94.69 95 GLY A O 1
ATOM 723 N N . GLY A 1 96 ? -12.985 -3.854 5.942 1.00 95.62 96 GLY A N 1
ATOM 724 C CA . GLY A 1 96 ? -13.990 -4.369 5.006 1.00 95.62 96 GLY A CA 1
ATOM 725 C C . GLY A 1 96 ? -14.272 -3.468 3.798 1.00 95.62 96 GLY A C 1
ATOM 726 O O . GLY A 1 96 ? -15.116 -3.820 2.980 1.00 95.62 96 GLY A O 1
ATOM 727 N N . ILE A 1 97 ? -13.584 -2.328 3.666 1.00 96.88 97 ILE A N 1
ATOM 728 C CA . ILE A 1 97 ? -13.723 -1.418 2.524 1.00 96.88 97 ILE A CA 1
ATOM 729 C C . ILE A 1 97 ? -12.528 -1.586 1.578 1.00 96.88 97 ILE A C 1
ATOM 731 O O . ILE A 1 97 ? -11.393 -1.407 2.028 1.00 96.88 97 ILE A O 1
ATOM 735 N N . PRO A 1 98 ? -12.758 -1.875 0.285 1.00 97.38 98 PRO A N 1
ATOM 736 C CA . PRO A 1 98 ? -11.704 -1.863 -0.722 1.00 97.38 98 PRO A CA 1
ATOM 737 C C . PRO A 1 98 ? -11.114 -0.461 -0.884 1.00 97.38 98 PRO A C 1
ATOM 739 O O . PRO A 1 98 ? -11.850 0.521 -1.023 1.00 97.38 98 PRO A O 1
ATOM 742 N N . ILE A 1 99 ? -9.790 -0.371 -0.885 1.00 96.94 99 ILE A N 1
ATOM 743 C CA . ILE A 1 99 ? -9.033 0.861 -1.085 1.00 96.94 99 ILE A CA 1
ATOM 744 C C . ILE A 1 99 ? -7.933 0.646 -2.125 1.00 96.94 99 ILE A C 1
ATOM 746 O O . ILE A 1 99 ? -7.394 -0.449 -2.266 1.00 96.94 99 ILE A O 1
ATOM 750 N N . ALA A 1 100 ? -7.589 1.725 -2.823 1.00 96.00 100 ALA A N 1
ATOM 751 C CA . ALA A 1 100 ? -6.404 1.810 -3.663 1.00 96.00 100 ALA A CA 1
ATOM 752 C C . ALA A 1 100 ? -5.482 2.887 -3.086 1.00 96.00 100 ALA A C 1
ATOM 754 O O . ALA A 1 100 ? -5.916 4.019 -2.847 1.00 96.00 100 ALA A O 1
ATOM 755 N N . VAL A 1 101 ? -4.226 2.528 -2.841 1.00 95.88 101 VAL A N 1
ATOM 756 C CA . VAL A 1 101 ? -3.189 3.427 -2.324 1.00 95.88 101 VAL A CA 1
ATOM 757 C C . VAL A 1 101 ? -2.140 3.622 -3.408 1.00 95.88 101 VAL A C 1
ATOM 759 O O . VAL A 1 101 ? -1.692 2.649 -4.002 1.00 95.88 101 VAL A O 1
ATOM 762 N N . SER A 1 102 ? -1.751 4.868 -3.670 1.00 94.06 102 SER A N 1
ATOM 763 C CA . SER A 1 102 ? -0.766 5.223 -4.697 1.00 94.06 102 SER A CA 1
ATOM 764 C C . SER A 1 102 ? 0.195 6.289 -4.168 1.00 94.06 102 SER A C 1
ATOM 766 O O . SER A 1 102 ? -0.163 7.020 -3.236 1.00 94.06 102 SER A O 1
ATOM 768 N N . TRP A 1 103 ? 1.404 6.331 -4.729 1.00 89.56 103 TRP A N 1
ATOM 769 C CA . TRP A 1 103 ? 2.512 7.211 -4.349 1.00 89.56 103 TRP A CA 1
ATOM 770 C C . TRP A 1 103 ? 3.091 7.923 -5.571 1.00 89.56 103 TRP A C 1
ATOM 772 O O . TRP A 1 103 ? 3.255 7.245 -6.607 1.00 89.56 103 TRP A O 1
#

Secondary structure (DSSP, 8-state):
--THHHHHHHHHHHHHHHHHHHHHHHHTS-SS---S-TT-SPPEESPPPPPHHHHHHTTSS-TT--EEEEEETTEEEEEEHHHHHHHSEEEEEETTEEEEEE-

InterPro domains:
  IPR021516 Protein of unknown function DUF3179 [PF11376] (38-103)

Radius of gyration: 28.47 Å; chains: 1; bounding box: 44×34×83 Å